Protein AF-A0A5E7RDW3-F1 (afdb_monomer)

Solvent-accessible surface area (backbone atoms only — not comparable to full-atom values): 5296 Å² total; per-residue (Å²): 134,85,87,75,74,39,66,42,80,42,85,51,100,92,41,82,45,80,42,73,25,91,58,25,62,64,52,50,47,54,63,64,30,70,66,47,47,52,49,52,52,51,50,49,51,49,48,72,73,43,74,89,52,56,71,68,58,51,48,52,52,48,45,73,70,48,59,57,48,62,72,76,68,56,76,73,81,75,79,78,72,81,78,130

Sequence (84 aa):
MQQVHLVEVFETEAGIEFCASEGAPSYLDLLQAPYSKALKQRAKWMADRFAGMETNQMRALIDSRIGRWTAEFGTEEAPKGISG

Foldseek 3Di:
DDDDCQWDWDQDPVGIDIDGDPCNVVVVCVCVPPVVVVVVVVVVVCCVVPVPPDPVRVVVVCCVVCVCVCVVVVDDDDPDPDDD

Structure (mmCIF, N/CA/C/O backbone):
data_AF-A0A5E7RDW3-F1
#
_entry.id   AF-A0A5E7RDW3-F1
#
loop_
_atom_site.group_PDB
_atom_site.id
_atom_site.type_symbol
_atom_site.label_atom_id
_atom_site.label_alt_id
_atom_site.label_comp_id
_atom_site.label_asym_id
_atom_site.label_entity_id
_atom_site.label_seq_id
_atom_site.pdbx_PDB_ins_code
_atom_site.Cartn_x
_atom_site.Cartn_y
_atom_site.Cartn_z
_atom_site.occupancy
_atom_site.B_iso_or_equiv
_atom_site.auth_seq_id
_atom_site.auth_comp_id
_atom_site.auth_asym_id
_atom_site.auth_atom_id
_atom_site.pdbx_PDB_model_num
ATOM 1 N N . MET A 1 1 ? 7.599 -7.219 15.769 1.00 44.50 1 MET A N 1
ATOM 2 C CA . MET A 1 1 ? 6.431 -6.609 15.098 1.00 44.50 1 MET A CA 1
ATOM 3 C C . MET A 1 1 ? 5.697 -5.789 16.141 1.00 44.50 1 MET A C 1
ATOM 5 O O . MET A 1 1 ? 5.428 -6.327 17.205 1.00 44.50 1 MET A O 1
ATOM 9 N N . GLN A 1 2 ? 5.473 -4.499 15.899 1.00 53.72 2 GLN A N 1
ATOM 10 C CA . GLN A 1 2 ? 4.744 -3.632 16.828 1.00 53.72 2 GLN A CA 1
ATOM 11 C C . GLN A 1 2 ? 3.264 -4.036 16.803 1.00 53.72 2 GLN A C 1
ATOM 13 O O . GLN A 1 2 ? 2.677 -4.100 15.724 1.00 53.72 2 GLN A O 1
ATOM 18 N N . GLN A 1 3 ? 2.683 -4.370 17.958 1.00 63.97 3 GLN A N 1
ATOM 19 C CA . GLN A 1 3 ? 1.241 -4.597 18.049 1.00 63.97 3 GLN A CA 1
ATOM 20 C C . GLN A 1 3 ? 0.537 -3.257 17.840 1.00 63.97 3 GLN A C 1
ATOM 22 O O . GLN A 1 3 ? 0.787 -2.294 18.561 1.00 63.97 3 GLN A O 1
ATOM 27 N N . VAL A 1 4 ? -0.299 -3.188 16.808 1.00 68.06 4 VAL A N 1
ATOM 28 C C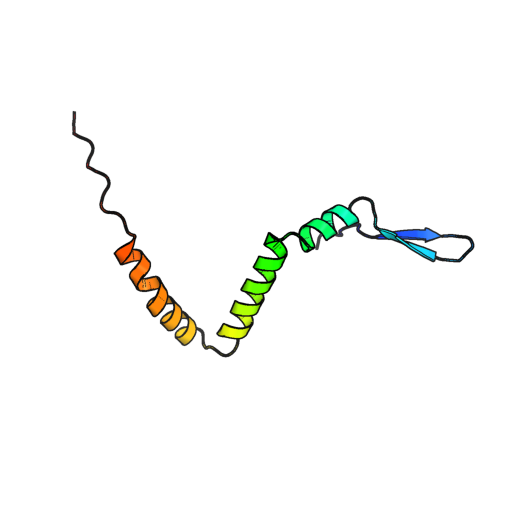A . VAL A 1 4 ? -1.104 -2.009 16.503 1.00 68.06 4 VAL A CA 1
ATOM 29 C C . VAL A 1 4 ? -2.505 -2.313 17.021 1.00 68.06 4 VAL A C 1
ATOM 31 O O . VAL A 1 4 ? -3.190 -3.181 16.482 1.00 68.06 4 VAL A O 1
ATOM 34 N N . HIS A 1 5 ? -2.899 -1.669 18.118 1.00 82.81 5 HIS A N 1
ATOM 35 C CA . HIS A 1 5 ? -4.212 -1.848 18.739 1.00 82.81 5 HIS A CA 1
ATOM 36 C C . HIS A 1 5 ? -5.282 -1.163 17.881 1.00 82.81 5 HIS A C 1
ATOM 38 O O . HIS A 1 5 ? -5.659 -0.034 18.164 1.00 82.81 5 HIS A O 1
ATOM 44 N N . LEU A 1 6 ? -5.707 -1.807 16.789 1.00 92.12 6 LEU A N 1
ATOM 45 C CA . LEU A 1 6 ? -6.700 -1.280 15.835 1.00 92.12 6 LEU A CA 1
ATOM 46 C C . LEU A 1 6 ? -8.123 -1.799 16.099 1.00 92.12 6 LEU A C 1
ATOM 48 O O . LEU A 1 6 ? -9.086 -1.297 15.528 1.00 92.12 6 LEU A O 1
ATOM 52 N N . VAL A 1 7 ? -8.263 -2.832 16.927 1.00 93.19 7 VAL A N 1
ATOM 53 C CA . VAL A 1 7 ? -9.551 -3.460 17.222 1.00 93.19 7 VAL A CA 1
ATOM 5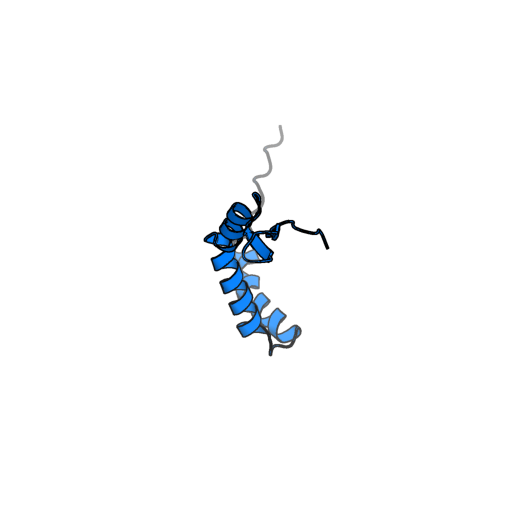4 C C . VAL A 1 7 ? -9.689 -3.614 18.727 1.00 93.19 7 VAL A C 1
ATOM 56 O O . VAL A 1 7 ? -8.768 -4.094 19.390 1.00 93.19 7 VAL A O 1
ATOM 59 N N . GLU A 1 8 ? -10.845 -3.213 19.233 1.00 93.31 8 GLU A N 1
ATOM 60 C CA . GLU A 1 8 ? -11.284 -3.395 20.611 1.00 93.31 8 GLU A CA 1
ATOM 61 C C . GLU A 1 8 ? -12.407 -4.431 20.662 1.00 93.31 8 GLU A C 1
ATOM 63 O O . GLU A 1 8 ? -13.142 -4.623 19.690 1.00 93.31 8 GLU A O 1
ATOM 68 N N . VAL A 1 9 ? -12.505 -5.125 21.795 1.00 93.50 9 VAL A N 1
ATOM 69 C CA . VAL A 1 9 ? -13.446 -6.226 22.011 1.00 93.50 9 VAL A CA 1
ATOM 70 C C . VAL A 1 9 ? -14.381 -5.853 23.151 1.00 93.50 9 VAL A C 1
ATOM 72 O O . VAL A 1 9 ? -13.914 -5.456 24.218 1.00 93.50 9 VAL A O 1
ATOM 75 N N . PHE A 1 10 ? -15.682 -6.014 22.927 1.00 93.31 10 PHE A N 1
ATOM 76 C CA . PHE A 1 10 ? -16.728 -5.691 23.890 1.00 93.31 10 PHE A CA 1
ATOM 77 C C . PHE A 1 10 ? -17.586 -6.923 24.158 1.00 93.31 10 PHE A C 1
ATOM 79 O O . PHE A 1 10 ? -18.051 -7.580 23.229 1.00 93.31 10 PHE A O 1
ATOM 86 N N . GLU A 1 11 ? -17.810 -7.234 25.430 1.00 95.31 11 GLU A N 1
ATOM 87 C CA . GLU A 1 11 ? -18.827 -8.202 25.834 1.00 95.31 11 GLU A CA 1
ATOM 88 C C . GLU A 1 11 ? -20.160 -7.469 25.996 1.00 95.31 11 GLU A C 1
ATOM 90 O O . GLU A 1 11 ? -20.260 -6.477 26.718 1.00 95.31 11 GLU A O 1
ATOM 95 N N . THR A 1 12 ? -21.182 -7.945 25.296 1.00 94.50 12 THR A N 1
ATOM 96 C CA . THR A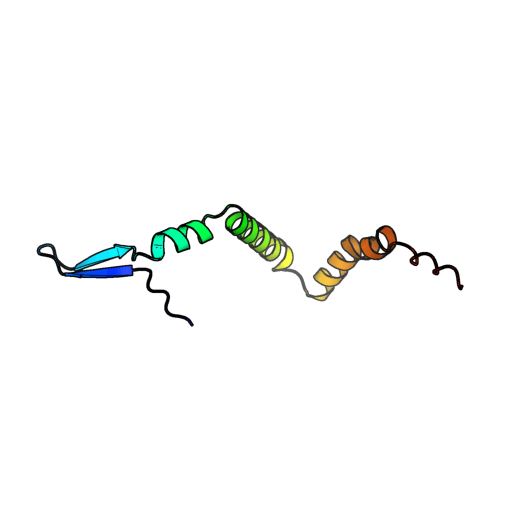 1 12 ? -22.519 -7.350 25.240 1.00 94.50 12 THR A CA 1
ATOM 97 C C . THR A 1 12 ? -23.579 -8.419 25.500 1.00 94.50 12 THR A C 1
ATOM 99 O O . THR A 1 12 ? -23.298 -9.619 25.468 1.00 94.50 12 THR A O 1
ATOM 102 N N . GLU A 1 13 ? -24.831 -8.006 25.707 1.00 94.19 13 GLU A N 1
ATOM 103 C CA . GLU A 1 13 ? -25.962 -8.939 25.845 1.00 94.19 13 GLU A CA 1
ATOM 104 C C . GLU A 1 13 ? -26.186 -9.803 24.588 1.00 94.19 13 GLU A C 1
ATOM 106 O O . GLU A 1 13 ? -26.742 -10.896 24.678 1.00 94.19 13 GLU A O 1
ATOM 111 N N . ALA A 1 14 ? -25.715 -9.346 23.422 1.00 92.31 14 ALA A N 1
ATOM 112 C CA . ALA A 1 14 ? -25.764 -10.082 22.160 1.00 92.31 14 ALA A CA 1
ATOM 113 C C . ALA A 1 14 ? -24.546 -11.006 21.936 1.00 92.31 14 ALA A C 1
ATOM 115 O O . ALA A 1 14 ? -24.495 -11.718 20.931 1.00 92.31 14 ALA A O 1
ATOM 116 N N . GLY A 1 15 ? -23.571 -11.018 22.853 1.00 94.81 15 GLY A N 1
ATOM 117 C CA . GLY A 1 15 ? -22.313 -11.756 22.732 1.00 94.81 15 GLY A CA 1
ATOM 118 C C . GLY A 1 15 ? -21.099 -10.833 22.597 1.00 94.81 15 GLY A C 1
ATOM 119 O O . GLY A 1 15 ? -21.063 -9.753 23.179 1.00 94.81 15 GLY A O 1
ATOM 120 N N . ILE A 1 16 ? -20.079 -11.269 21.855 1.00 96.12 16 ILE A N 1
ATOM 121 C CA . ILE A 1 16 ? -18.828 -10.514 21.680 1.00 96.12 16 ILE A CA 1
ATOM 122 C C . ILE A 1 16 ? -18.909 -9.639 20.424 1.00 96.12 16 ILE A C 1
ATOM 124 O O . ILE A 1 16 ? -19.123 -10.152 19.325 1.00 96.12 16 ILE A O 1
ATOM 128 N N . GLU A 1 17 ? -18.664 -8.340 20.578 1.00 95.88 17 GLU A N 1
ATOM 129 C CA . GLU A 1 17 ? -18.572 -7.363 19.492 1.00 95.88 17 GLU A CA 1
ATOM 130 C C . GLU A 1 17 ? -17.123 -6.890 19.286 1.00 95.88 17 GLU A C 1
ATOM 132 O O . GLU A 1 17 ? -16.339 -6.793 20.231 1.00 95.88 17 GLU A O 1
ATOM 137 N N . PHE A 1 18 ? -16.766 -6.586 18.033 1.00 93.69 18 PHE A N 1
ATOM 138 C CA . PHE A 1 18 ? -15.448 -6.073 17.647 1.00 93.69 18 PHE A CA 1
ATOM 139 C C . PHE A 1 18 ? -15.605 -4.699 17.007 1.00 93.69 18 PHE A C 1
ATOM 141 O O . PHE A 1 18 ? -16.243 -4.575 15.959 1.00 93.69 18 PHE A O 1
ATOM 148 N N . CYS A 1 19 ? -14.978 -3.684 17.593 1.00 91.88 19 CYS A N 1
ATOM 149 C CA . CYS A 1 19 ? -15.072 -2.311 17.107 1.00 91.88 19 CYS A CA 1
ATOM 150 C C . CYS A 1 19 ? -13.694 -1.759 16.750 1.00 91.88 19 CYS A C 1
ATOM 152 O O . CYS A 1 19 ? -12.667 -2.184 17.280 1.00 91.88 19 CYS A O 1
ATOM 154 N N . ALA A 1 20 ? -13.677 -0.796 15.829 1.00 92.62 20 ALA A N 1
ATOM 155 C CA . ALA A 1 20 ? -12.481 -0.026 15.529 1.00 92.62 20 ALA A CA 1
ATOM 156 C C . ALA A 1 20 ? -12.043 0.731 16.789 1.00 92.62 20 ALA A C 1
ATOM 158 O O . ALA A 1 20 ? -12.846 1.459 17.372 1.00 92.62 20 ALA A O 1
ATOM 159 N N . SER A 1 21 ? -10.784 0.564 17.191 1.00 93.00 21 SER A N 1
ATOM 160 C CA . SER A 1 21 ? -10.206 1.380 18.259 1.00 93.00 21 SER A CA 1
ATOM 161 C C . SER A 1 21 ? -10.070 2.838 17.813 1.00 93.00 21 SER A C 1
ATOM 163 O O . SER A 1 21 ? -10.150 3.153 16.621 1.00 93.00 21 SER A O 1
ATOM 165 N N . GLU A 1 22 ? -9.760 3.734 18.747 1.00 90.31 22 GLU A N 1
ATOM 166 C CA . GLU A 1 22 ? -9.520 5.154 18.452 1.00 90.31 22 GLU A CA 1
ATOM 167 C C . GLU A 1 22 ? -8.466 5.375 17.343 1.00 90.31 22 GLU A C 1
ATOM 169 O O . GLU A 1 22 ? -8.594 6.270 16.508 1.00 90.31 22 GLU A O 1
ATOM 174 N N . GLY A 1 23 ? -7.433 4.527 17.286 1.00 88.94 23 GLY A N 1
ATOM 175 C CA . GLY A 1 23 ? -6.354 4.632 16.298 1.00 88.94 23 GLY A CA 1
ATOM 176 C C . GLY A 1 23 ? -6.679 4.046 14.920 1.00 88.94 23 GLY A C 1
ATOM 177 O O . GLY A 1 23 ? -5.953 4.307 13.954 1.00 88.94 23 GLY A O 1
ATOM 178 N N . ALA A 1 24 ? -7.742 3.248 14.799 1.00 92.00 24 ALA A N 1
ATOM 179 C CA . ALA A 1 24 ? -8.057 2.543 13.561 1.00 92.00 24 ALA A CA 1
ATOM 180 C C . ALA A 1 24 ? -8.460 3.439 12.385 1.00 92.00 24 ALA A C 1
ATOM 182 O O . ALA A 1 24 ? -7.917 3.216 11.298 1.00 92.00 24 ALA A O 1
ATOM 183 N N . PRO A 1 25 ? -9.325 4.457 12.548 1.00 92.38 25 PRO A N 1
ATOM 184 C CA . PRO A 1 25 ? -9.700 5.342 11.448 1.00 92.38 25 PRO A CA 1
ATOM 185 C C . PRO A 1 25 ? -8.487 6.014 10.793 1.00 92.38 25 PRO A C 1
ATOM 187 O O . PRO A 1 25 ? -8.260 5.844 9.598 1.00 92.38 25 PRO A O 1
ATOM 190 N N . SER A 1 26 ? -7.626 6.655 11.589 1.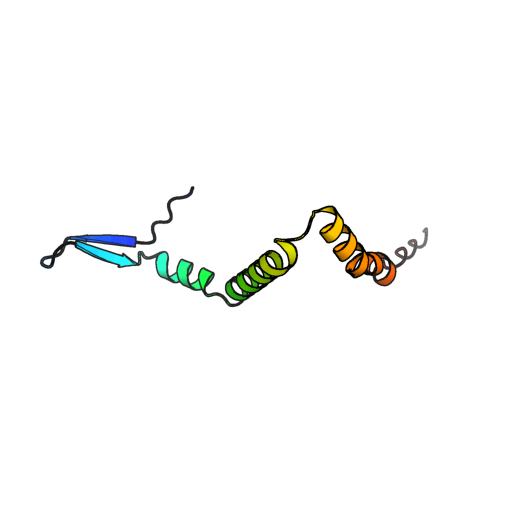00 91.06 26 SER A N 1
ATOM 191 C CA . SER A 1 26 ? -6.417 7.330 11.095 1.00 91.06 26 SER A CA 1
ATOM 192 C C . SER A 1 26 ? -5.462 6.375 10.371 1.00 91.06 26 SER A C 1
ATOM 194 O O . SER A 1 26 ? -4.862 6.724 9.354 1.00 91.06 26 SER A O 1
ATOM 196 N N . TYR A 1 27 ? -5.318 5.143 10.866 1.00 90.69 27 TYR A N 1
ATOM 197 C CA . TYR A 1 27 ? -4.500 4.129 10.202 1.00 90.69 27 TYR A CA 1
ATOM 198 C C . TYR A 1 27 ? -5.092 3.708 8.848 1.00 90.69 27 TYR A C 1
ATOM 200 O O . TYR A 1 27 ? -4.370 3.598 7.851 1.00 90.69 27 TYR A O 1
ATOM 208 N N . LEU A 1 28 ? -6.409 3.499 8.788 1.00 91.00 28 LEU A N 1
ATOM 209 C CA . LEU A 1 28 ? -7.111 3.181 7.546 1.00 91.00 28 LEU A CA 1
ATOM 210 C C . LEU A 1 28 ? -7.012 4.330 6.535 1.00 91.00 28 LEU A C 1
ATOM 212 O O . LEU A 1 28 ? -6.769 4.068 5.355 1.00 91.00 28 LEU A O 1
ATOM 216 N N . ASP A 1 29 ? -7.099 5.580 6.983 1.00 94.06 29 ASP A N 1
ATOM 217 C CA . ASP A 1 29 ? -6.928 6.756 6.129 1.00 94.06 29 ASP A CA 1
ATOM 218 C C . ASP A 1 29 ? -5.537 6.791 5.493 1.00 94.06 29 ASP A C 1
ATOM 220 O O . ASP A 1 29 ? -5.408 7.001 4.286 1.00 94.06 29 ASP A O 1
ATOM 224 N N . LEU A 1 30 ? -4.484 6.480 6.255 1.00 93.00 30 LEU A N 1
ATOM 225 C CA . LEU A 1 30 ? -3.125 6.373 5.715 1.00 93.00 30 LEU A CA 1
ATOM 226 C C . LEU A 1 30 ? -3.001 5.261 4.666 1.00 93.00 30 LEU A C 1
ATOM 228 O O . LEU A 1 30 ? -2.321 5.444 3.652 1.00 93.00 30 LEU A O 1
ATOM 232 N N . LEU A 1 31 ? -3.676 4.123 4.852 1.00 91.31 31 LEU A N 1
ATOM 233 C CA . LEU A 1 31 ? -3.710 3.053 3.847 1.00 91.31 31 LEU A CA 1
ATOM 234 C C . LEU A 1 31 ? -4.464 3.458 2.576 1.00 91.31 31 LEU A C 1
ATOM 236 O O . LEU A 1 31 ? -4.158 2.947 1.490 1.00 91.31 31 LEU A O 1
ATOM 240 N N . GLN A 1 32 ? -5.441 4.353 2.709 1.00 93.81 32 GLN A N 1
ATOM 241 C CA . GLN A 1 32 ? -6.266 4.845 1.613 1.00 93.81 32 GLN A CA 1
ATOM 242 C C . GLN A 1 32 ? -5.758 6.142 0.981 1.00 93.81 32 GLN A C 1
ATOM 244 O O . GLN A 1 32 ? -6.257 6.518 -0.089 1.00 93.81 32 GLN A O 1
ATOM 249 N N . ALA A 1 33 ? -4.761 6.781 1.593 1.00 96.94 33 ALA A N 1
ATOM 250 C CA . ALA A 1 33 ? -4.170 8.016 1.117 1.00 96.94 33 ALA A CA 1
ATOM 251 C C . ALA A 1 33 ? -3.751 7.881 -0.359 1.00 96.94 33 ALA A C 1
ATOM 253 O O . ALA A 1 33 ? -3.222 6.833 -0.761 1.00 96.94 33 ALA A O 1
ATOM 254 N N . PRO A 1 34 ? -3.939 8.930 -1.184 1.00 97.00 34 PRO A N 1
ATOM 255 C CA . PRO A 1 34 ? -3.597 8.886 -2.605 1.00 97.00 34 PRO A CA 1
ATOM 256 C C . PRO A 1 34 ? -2.159 8.421 -2.859 1.00 97.00 34 PRO A C 1
ATOM 258 O O . PRO A 1 34 ? -1.913 7.604 -3.746 1.00 97.00 34 PRO A O 1
ATOM 261 N N . TYR A 1 35 ? -1.221 8.876 -2.025 1.00 95.81 35 TYR A N 1
ATOM 262 C CA . TYR A 1 35 ? 0.178 8.467 -2.094 1.00 95.81 35 TYR A CA 1
ATOM 263 C C . TYR A 1 35 ? 0.365 6.962 -1.853 1.00 95.81 35 TYR A C 1
ATOM 265 O O . TYR A 1 35 ? 1.006 6.289 -2.657 1.00 95.81 35 TYR A O 1
ATOM 273 N N . SER A 1 36 ? -0.247 6.407 -0.803 1.00 96.56 36 SER A N 1
ATOM 274 C CA . SER A 1 36 ? -0.180 4.975 -0.477 1.00 96.56 36 SER A CA 1
ATOM 275 C C . SER A 1 36 ? -0.755 4.105 -1.596 1.00 96.56 36 SER A C 1
ATOM 277 O O . SER A 1 36 ? -0.181 3.070 -1.946 1.00 96.56 36 SER A O 1
ATOM 279 N N . LYS A 1 37 ? -1.859 4.540 -2.217 1.00 97.19 37 LYS A N 1
ATOM 280 C CA . LYS A 1 37 ? -2.446 3.866 -3.386 1.00 97.19 37 LYS A CA 1
ATOM 281 C C . LYS A 1 37 ? -1.503 3.905 -4.591 1.00 97.19 37 LYS A C 1
ATOM 283 O O . LYS A 1 37 ? -1.243 2.862 -5.191 1.00 97.19 37 LYS A O 1
ATOM 288 N N . ALA A 1 38 ? -0.943 5.071 -4.907 1.00 97.69 38 ALA A 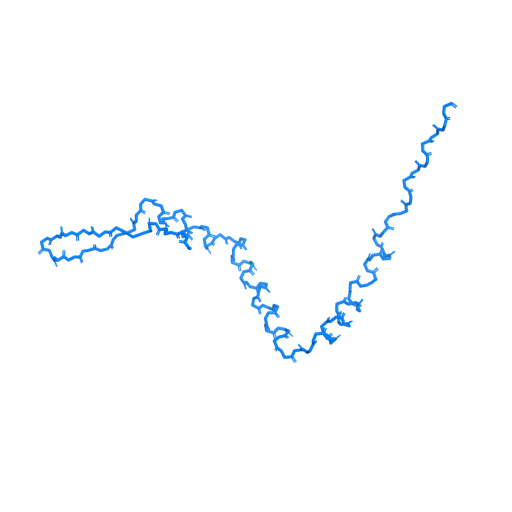N 1
ATOM 289 C CA . ALA A 1 38 ? 0.013 5.221 -6.002 1.00 97.69 38 ALA A CA 1
ATOM 290 C C . ALA A 1 38 ? 1.287 4.389 -5.771 1.00 97.69 38 ALA A C 1
ATOM 292 O O . ALA A 1 38 ? 1.807 3.771 -6.700 1.00 97.69 38 ALA A O 1
ATOM 293 N N . LEU A 1 39 ? 1.771 4.315 -4.529 1.00 97.00 39 LEU A N 1
ATOM 294 C CA . LEU A 1 39 ? 2.928 3.502 -4.168 1.00 97.00 39 LEU A CA 1
ATOM 295 C C . LEU A 1 39 ? 2.659 2.010 -4.396 1.00 97.00 39 LEU A C 1
ATOM 297 O O . LEU A 1 39 ? 3.481 1.336 -5.013 1.00 97.00 39 LEU A O 1
ATOM 301 N N . LYS A 1 40 ? 1.487 1.506 -3.986 1.00 96.56 40 LYS A N 1
ATOM 302 C CA . LYS A 1 40 ? 1.069 0.119 -4.260 1.00 96.56 40 LYS A CA 1
ATOM 303 C C . LYS A 1 40 ? 1.003 -0.175 -5.758 1.00 96.56 40 LYS A C 1
ATOM 305 O O . LYS A 1 40 ? 1.474 -1.223 -6.190 1.00 96.56 40 LYS A O 1
ATOM 310 N N . GLN A 1 41 ? 0.469 0.748 -6.558 1.00 97.44 41 GLN A N 1
ATOM 311 C CA . GLN A 1 41 ? 0.421 0.598 -8.017 1.00 97.44 41 GLN A CA 1
ATOM 312 C C . GLN A 1 41 ? 1.824 0.524 -8.633 1.00 97.44 41 GLN A C 1
ATOM 314 O O . GLN A 1 41 ? 2.084 -0.351 -9.455 1.00 97.44 41 GLN A O 1
ATOM 319 N N . ARG A 1 42 ? 2.751 1.388 -8.201 1.00 96.88 42 ARG A N 1
ATOM 320 C CA . ARG A 1 42 ? 4.153 1.365 -8.657 1.00 96.88 42 ARG A CA 1
ATOM 321 C C . ARG A 1 42 ? 4.867 0.083 -8.234 1.00 96.88 42 ARG A C 1
ATOM 323 O O . ARG A 1 42 ? 5.562 -0.513 -9.048 1.00 96.88 42 ARG A O 1
ATOM 330 N N . ALA A 1 43 ? 4.662 -0.365 -6.997 1.00 97.00 43 ALA A N 1
ATOM 331 C CA . ALA A 1 43 ? 5.209 -1.624 -6.498 1.00 97.00 43 ALA A CA 1
ATOM 332 C C . ALA A 1 43 ? 4.697 -2.821 -7.307 1.00 97.00 43 ALA A C 1
ATOM 334 O O . ALA A 1 43 ? 5.494 -3.656 -7.729 1.00 97.00 43 ALA A O 1
ATOM 335 N N . LYS A 1 44 ? 3.389 -2.861 -7.595 1.00 97.56 44 LYS A N 1
ATOM 336 C CA . LYS A 1 44 ? 2.798 -3.872 -8.474 1.00 97.56 44 LYS A CA 1
ATOM 337 C C . LYS A 1 44 ? 3.421 -3.831 -9.866 1.00 97.56 44 LYS A C 1
ATOM 339 O O . LYS A 1 44 ? 3.841 -4.867 -10.361 1.00 97.56 44 LYS A O 1
ATOM 344 N N . TRP A 1 45 ? 3.523 -2.649 -10.471 1.00 96.19 45 TRP A N 1
ATOM 345 C CA . TRP A 1 45 ? 4.147 -2.505 -11.783 1.00 96.19 45 TRP A CA 1
ATOM 346 C C . TRP A 1 45 ? 5.593 -3.018 -11.791 1.00 96.19 45 TRP A C 1
ATOM 348 O O . TRP A 1 45 ? 5.967 -3.738 -12.711 1.00 96.19 45 TRP A O 1
ATOM 358 N N . MET A 1 46 ? 6.393 -2.702 -10.765 1.00 94.62 46 MET A N 1
ATOM 359 C CA . MET A 1 46 ? 7.761 -3.218 -10.651 1.00 94.62 46 MET A CA 1
ATOM 360 C C . MET A 1 46 ? 7.769 -4.744 -10.549 1.00 94.62 46 MET A C 1
ATOM 362 O O . MET A 1 46 ? 8.490 -5.397 -11.297 1.00 94.62 46 MET A O 1
ATOM 366 N N . ALA A 1 47 ? 6.950 -5.317 -9.665 1.00 95.50 47 ALA A N 1
ATOM 367 C CA . ALA A 1 47 ? 6.859 -6.765 -9.516 1.00 95.50 47 ALA A CA 1
ATOM 368 C C . ALA A 1 47 ? 6.475 -7.431 -10.846 1.00 95.50 47 ALA A C 1
ATOM 370 O O . ALA A 1 47 ? 7.204 -8.291 -11.327 1.00 95.50 47 ALA A O 1
ATOM 371 N N . ASP A 1 48 ? 5.406 -6.968 -11.495 1.00 96.19 48 ASP A N 1
ATOM 372 C CA . ASP A 1 48 ? 4.933 -7.520 -12.767 1.00 96.19 48 ASP A CA 1
ATOM 373 C C . ASP A 1 48 ? 5.988 -7.377 -13.883 1.00 96.19 48 ASP A C 1
ATOM 375 O O . ASP A 1 48 ? 6.177 -8.284 -14.693 1.00 96.19 48 ASP A O 1
ATOM 379 N N . ARG A 1 49 ? 6.704 -6.244 -13.934 1.00 93.56 49 ARG A N 1
ATOM 380 C CA . ARG A 1 49 ? 7.701 -5.962 -14.976 1.00 93.56 49 ARG A CA 1
ATOM 381 C C . ARG A 1 49 ? 8.957 -6.817 -14.840 1.00 93.56 49 ARG A C 1
ATOM 383 O O . ARG A 1 49 ? 9.547 -7.171 -15.864 1.00 93.56 49 ARG A O 1
ATOM 390 N N . PHE A 1 50 ? 9.383 -7.079 -13.607 1.00 94.19 50 PHE A N 1
ATOM 391 C CA . PHE A 1 50 ? 10.698 -7.637 -13.308 1.00 94.19 50 PHE A CA 1
ATOM 392 C C . PHE A 1 50 ? 10.675 -9.068 -12.752 1.00 94.19 50 PHE A C 1
ATOM 394 O O . PHE A 1 50 ? 11.734 -9.682 -12.707 1.00 94.19 50 PHE A O 1
ATOM 401 N N . ALA A 1 51 ? 9.519 -9.628 -12.374 1.00 93.56 51 ALA A N 1
ATOM 402 C CA . ALA A 1 51 ? 9.426 -10.954 -11.740 1.00 93.56 51 ALA A CA 1
ATOM 403 C C . ALA A 1 51 ? 10.081 -12.098 -12.536 1.00 93.56 51 ALA A C 1
ATOM 405 O O . ALA A 1 51 ? 10.536 -13.066 -11.938 1.00 93.56 51 ALA A O 1
ATOM 406 N N . GLY A 1 52 ? 10.122 -11.998 -13.867 1.00 93.31 52 GLY A N 1
ATOM 407 C CA . GLY A 1 52 ? 10.746 -12.992 -14.748 1.00 93.31 52 GLY A CA 1
ATOM 408 C C . GLY A 1 52 ? 12.112 -12.588 -15.304 1.00 93.31 52 GLY A C 1
ATOM 409 O O . GLY A 1 52 ? 12.566 -13.205 -16.262 1.00 93.31 52 GLY A O 1
ATOM 410 N N . MET A 1 53 ? 12.728 -11.518 -14.794 1.00 95.50 53 MET A N 1
ATOM 411 C CA . MET A 1 53 ? 14.026 -11.044 -15.273 1.00 95.50 53 MET A CA 1
ATOM 412 C C . MET A 1 53 ? 15.155 -11.494 -14.364 1.00 95.50 53 MET A C 1
ATOM 414 O O . MET A 1 53 ? 15.105 -11.307 -13.150 1.00 95.50 53 MET A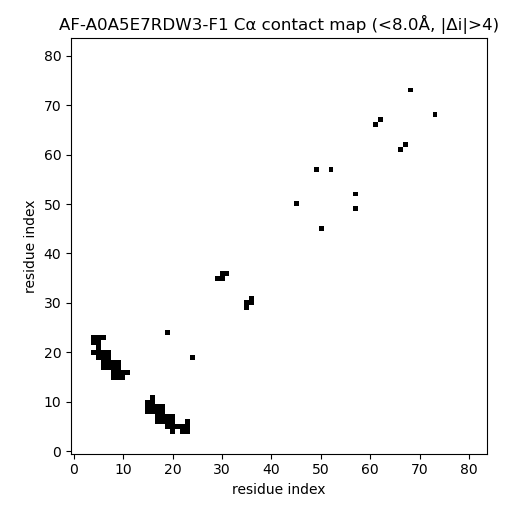 O 1
ATOM 418 N N . GLU A 1 54 ? 16.233 -11.959 -14.983 1.00 94.88 54 GLU A N 1
ATOM 419 C CA . GLU A 1 54 ? 17.495 -12.134 -14.284 1.00 94.88 54 GLU A CA 1
ATOM 420 C C . GLU A 1 54 ? 18.100 -10.773 -13.913 1.00 94.88 54 GLU A C 1
ATOM 422 O O . GLU A 1 54 ? 17.920 -9.756 -14.595 1.00 94.88 54 GLU A O 1
ATOM 427 N N . THR A 1 55 ? 18.874 -10.749 -12.828 1.00 93.00 55 THR A N 1
ATOM 428 C CA . THR A 1 55 ? 19.467 -9.511 -12.288 1.00 93.00 55 THR A CA 1
ATOM 429 C C . THR A 1 55 ? 20.299 -8.750 -13.334 1.00 93.00 55 THR A C 1
ATOM 431 O O . THR A 1 55 ? 20.288 -7.518 -13.374 1.00 93.00 55 THR A O 1
ATOM 434 N N . ASN A 1 56 ? 21.014 -9.461 -14.210 1.00 94.75 56 ASN A N 1
ATOM 435 C CA . ASN A 1 56 ? 21.815 -8.855 -15.280 1.00 94.75 56 ASN A CA 1
ATOM 436 C C . ASN A 1 56 ? 20.949 -8.172 -16.357 1.00 94.75 56 ASN A C 1
ATOM 438 O O . ASN A 1 56 ? 21.302 -7.090 -16.823 1.00 94.75 56 ASN A O 1
ATOM 442 N N . GLN A 1 57 ? 19.803 -8.757 -16.713 1.00 93.88 57 GLN A N 1
ATOM 443 C CA . GLN A 1 57 ? 18.845 -8.191 -17.664 1.00 93.88 57 GLN A CA 1
ATOM 444 C C . GLN A 1 57 ? 18.180 -6.937 -17.092 1.00 93.88 57 GLN A C 1
ATOM 446 O O . GLN A 1 57 ? 18.044 -5.934 -17.792 1.00 93.88 57 GLN A O 1
ATOM 451 N N . MET A 1 58 ? 17.823 -6.969 -15.804 1.00 91.56 58 MET A N 1
ATOM 452 C CA . MET A 1 58 ? 17.315 -5.800 -15.086 1.00 91.56 58 MET A CA 1
ATOM 453 C C . MET A 1 58 ? 18.341 -4.660 -15.091 1.00 91.56 58 MET A C 1
ATOM 455 O O . MET A 1 58 ? 17.993 -3.534 -15.446 1.00 91.56 58 MET A O 1
ATOM 459 N N . ARG A 1 59 ? 19.606 -4.949 -14.754 1.00 89.50 59 ARG A N 1
ATOM 460 C CA . ARG A 1 59 ? 20.694 -3.958 -14.755 1.00 89.50 59 ARG A CA 1
ATOM 461 C C . ARG A 1 59 ? 20.894 -3.337 -16.135 1.00 89.50 59 ARG A C 1
ATOM 463 O O . ARG A 1 59 ? 20.853 -2.119 -16.251 1.00 89.50 59 ARG A O 1
ATOM 470 N N . ALA A 1 60 ? 21.008 -4.159 -17.177 1.00 91.25 60 ALA A N 1
ATOM 471 C CA . ALA A 1 60 ? 21.174 -3.673 -18.546 1.00 91.25 60 ALA A CA 1
ATOM 472 C C . ALA A 1 60 ? 20.000 -2.783 -18.997 1.00 91.25 60 ALA A C 1
ATOM 474 O O . ALA A 1 60 ? 20.206 -1.757 -19.646 1.00 91.25 60 ALA A O 1
ATOM 475 N N . LEU A 1 61 ? 18.763 -3.138 -18.625 1.00 89.12 61 LEU A N 1
ATOM 476 C CA . LEU A 1 61 ? 17.588 -2.320 -18.920 1.00 89.12 61 LEU A CA 1
ATOM 477 C C . LEU A 1 61 ? 17.646 -0.966 -18.201 1.00 89.12 61 LEU A C 1
ATOM 479 O O . LEU A 1 61 ? 17.388 0.059 -18.833 1.00 89.12 61 LEU A O 1
ATOM 483 N N . ILE A 1 62 ? 17.983 -0.954 -16.910 1.00 87.44 62 ILE A N 1
ATOM 484 C CA . ILE A 1 62 ? 18.119 0.275 -16.119 1.00 87.44 62 ILE A CA 1
ATOM 485 C C . ILE A 1 62 ? 19.217 1.163 -16.709 1.00 87.44 62 ILE A C 1
ATOM 487 O O . ILE A 1 62 ? 18.953 2.330 -16.992 1.00 87.44 62 ILE A O 1
ATOM 491 N N . ASP A 1 63 ? 20.394 0.606 -16.992 1.00 87.75 63 ASP A N 1
ATOM 492 C CA . ASP A 1 63 ? 21.521 1.337 -17.579 1.00 87.75 63 ASP A CA 1
ATOM 493 C C . ASP A 1 63 ? 21.157 1.921 -18.952 1.00 87.75 63 ASP A C 1
ATOM 495 O O . ASP A 1 63 ? 21.474 3.072 -19.243 1.00 87.75 63 ASP A O 1
ATOM 499 N N . SER A 1 64 ? 20.400 1.193 -19.781 1.00 85.88 64 SER A N 1
ATOM 500 C CA . SER A 1 64 ? 19.958 1.701 -21.089 1.00 85.88 64 SER A CA 1
ATOM 501 C C . SER A 1 64 ? 18.993 2.893 -21.003 1.00 85.88 64 SER A C 1
ATOM 503 O O . SER A 1 64 ? 18.933 3.705 -21.925 1.00 85.88 64 SER A O 1
ATOM 505 N N . ARG A 1 65 ? 18.216 2.992 -19.916 1.00 81.12 65 ARG A N 1
ATOM 506 C CA . ARG A 1 65 ? 17.163 4.005 -19.729 1.00 81.12 65 ARG A CA 1
ATOM 507 C C . ARG A 1 65 ? 17.635 5.196 -18.901 1.00 81.12 65 ARG A C 1
ATOM 509 O O . ARG A 1 65 ? 17.239 6.318 -19.187 1.00 81.12 65 ARG A O 1
ATOM 516 N N . ILE A 1 66 ? 18.446 4.940 -17.878 1.00 77.00 66 ILE A N 1
ATOM 517 C CA . ILE A 1 66 ? 18.890 5.919 -16.878 1.00 77.00 66 ILE A CA 1
ATOM 518 C C . ILE A 1 66 ? 20.371 6.264 -17.053 1.00 77.00 66 ILE A C 1
ATOM 520 O O . ILE A 1 66 ? 20.777 7.361 -16.696 1.00 77.00 66 ILE A O 1
ATOM 524 N N . GLY A 1 67 ? 21.189 5.403 -17.661 1.00 66.00 67 GLY A N 1
ATOM 525 C CA . GLY A 1 67 ? 22.624 5.660 -17.834 1.00 66.00 67 GLY A CA 1
ATOM 526 C C . GLY A 1 67 ? 22.956 6.903 -18.671 1.00 66.00 67 GLY A C 1
ATOM 527 O O . GLY A 1 67 ? 24.055 7.431 -18.553 1.00 66.00 67 GLY A O 1
ATOM 528 N N . ARG A 1 68 ? 22.013 7.417 -19.477 1.00 60.41 68 ARG A N 1
ATOM 529 C CA . ARG A 1 68 ? 22.148 8.723 -20.157 1.00 60.41 68 ARG A CA 1
ATOM 530 C C . ARG A 1 68 ? 21.707 9.916 -19.306 1.00 60.41 68 ARG A C 1
ATOM 532 O O . ARG A 1 68 ? 22.140 11.030 -19.563 1.00 60.41 68 ARG A O 1
ATOM 539 N N . TRP A 1 69 ? 20.907 9.690 -18.265 1.00 62.34 69 TRP A N 1
ATOM 540 C CA . TRP A 1 69 ? 20.400 10.739 -17.376 1.00 62.34 69 TRP A CA 1
ATOM 541 C C . TRP A 1 69 ? 21.548 11.464 -16.666 1.00 62.34 69 TRP A C 1
ATOM 543 O O . TRP A 1 69 ? 21.567 12.689 -16.611 1.00 62.34 69 TRP A O 1
ATOM 553 N N . THR A 1 70 ? 22.541 10.735 -16.153 1.00 61.09 70 THR A N 1
ATOM 554 C CA . THR A 1 70 ? 23.698 11.339 -15.469 1.00 61.09 70 THR A CA 1
ATOM 555 C C . THR A 1 70 ? 24.574 12.175 -16.403 1.00 61.09 70 THR A C 1
ATOM 557 O O . THR A 1 70 ? 25.165 13.147 -15.947 1.00 61.09 70 THR A O 1
ATOM 560 N N . ALA A 1 71 ? 24.629 11.839 -17.695 1.00 63.56 71 ALA A N 1
ATOM 561 C CA . ALA A 1 71 ? 25.344 12.620 -18.704 1.00 63.56 71 ALA A CA 1
ATOM 562 C C . ALA A 1 71 ? 24.562 13.867 -19.159 1.00 63.56 71 ALA A C 1
ATO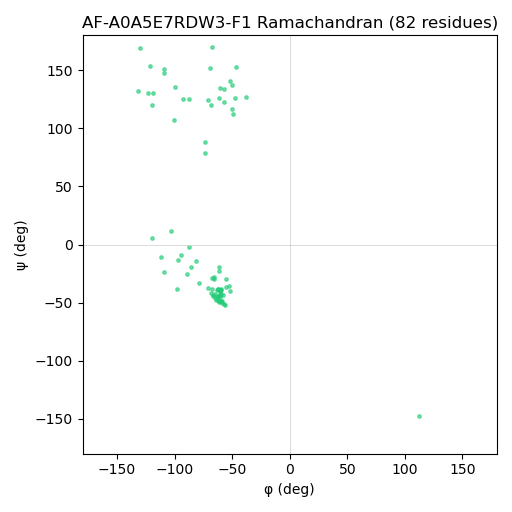M 564 O O . ALA A 1 71 ? 25.171 14.884 -19.465 1.00 63.56 71 ALA A O 1
ATOM 565 N N . GLU A 1 72 ? 23.228 13.802 -19.195 1.00 60.91 72 GLU A N 1
ATOM 566 C CA . GLU A 1 72 ? 22.366 14.894 -19.679 1.00 60.91 72 GLU A CA 1
ATOM 567 C C . GLU A 1 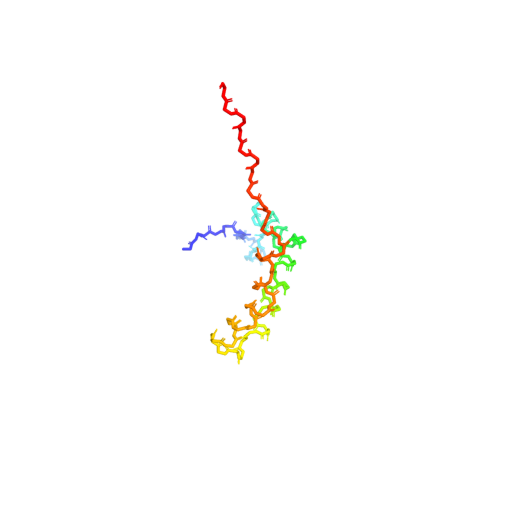72 ? 21.964 15.898 -18.581 1.00 60.91 72 GLU A C 1
ATOM 569 O O . GLU A 1 72 ? 21.700 17.059 -18.880 1.00 60.91 72 GLU A O 1
ATOM 574 N N . PHE A 1 73 ? 21.942 15.481 -17.310 1.00 66.12 73 PHE A N 1
ATOM 575 C CA . PHE A 1 73 ? 21.549 16.318 -16.163 1.00 66.12 73 PHE A CA 1
ATOM 576 C C . PHE A 1 73 ? 22.661 16.499 -15.117 1.00 66.12 73 PHE A C 1
ATOM 578 O O . PHE A 1 73 ? 22.425 17.084 -14.059 1.00 66.12 73 PHE A O 1
ATOM 585 N N . GLY A 1 74 ? 23.871 16.002 -15.388 1.00 59.69 74 GLY A N 1
ATOM 586 C CA . GLY A 1 74 ? 25.066 16.325 -14.613 1.00 59.69 74 GLY A CA 1
ATOM 587 C C . GLY A 1 74 ? 25.513 17.746 -14.936 1.00 59.69 74 GLY A C 1
ATOM 588 O O . GLY A 1 74 ? 26.283 17.958 -15.864 1.00 59.69 74 GLY A O 1
ATOM 589 N N . THR A 1 75 ? 24.984 18.728 -14.210 1.00 58.44 75 THR A N 1
ATOM 590 C CA . THR A 1 75 ? 25.375 20.135 -14.349 1.00 58.44 75 THR A CA 1
ATOM 591 C C . THR A 1 75 ? 26.875 20.324 -14.124 1.00 58.44 75 THR A C 1
ATOM 593 O O . THR A 1 75 ? 27.432 19.797 -13.158 1.00 58.44 75 THR A O 1
ATOM 596 N N . GLU A 1 76 ? 27.475 21.097 -15.032 1.00 59.88 76 GLU A N 1
ATOM 597 C CA . GLU A 1 76 ? 28.854 21.586 -15.053 1.00 59.88 76 GLU A CA 1
ATOM 598 C C . GLU A 1 76 ? 29.315 22.170 -13.709 1.00 59.88 76 GLU A C 1
ATOM 600 O O . GLU A 1 76 ? 28.515 22.658 -12.906 1.00 59.88 76 GLU A O 1
ATOM 605 N N . GLU A 1 77 ? 30.634 22.106 -13.488 1.00 55.88 77 GLU A N 1
ATOM 606 C CA . GLU A 1 77 ? 31.350 22.672 -12.344 1.00 55.88 77 GLU A CA 1
ATOM 607 C C . GLU A 1 77 ? 30.773 24.031 -11.917 1.00 55.88 77 GLU A C 1
ATOM 609 O O . GLU A 1 77 ? 30.673 24.965 -12.715 1.00 55.88 77 GLU A O 1
ATOM 614 N N . ALA A 1 78 ? 30.432 24.157 -10.630 1.00 54.59 78 ALA A N 1
ATOM 615 C CA . ALA A 1 78 ? 30.115 25.448 -10.033 1.00 54.59 78 ALA A CA 1
ATOM 616 C C . ALA A 1 78 ? 31.234 26.458 -10.367 1.00 54.59 78 ALA A C 1
ATOM 618 O O . ALA A 1 78 ? 32.414 26.092 -10.290 1.00 54.59 78 ALA A O 1
ATOM 619 N N . PRO A 1 79 ? 30.908 27.715 -10.727 1.00 52.12 79 PRO A N 1
ATOM 620 C CA . PRO A 1 79 ? 31.916 28.690 -11.113 1.00 52.12 79 PRO A CA 1
ATOM 621 C C . PRO A 1 79 ? 32.917 28.837 -9.968 1.00 52.12 79 PRO A C 1
ATOM 623 O O . PRO A 1 79 ? 32.529 29.132 -8.835 1.00 52.12 79 PRO A O 1
ATOM 626 N N . LYS A 1 80 ? 34.203 28.593 -10.264 1.00 53.66 80 LYS A N 1
ATOM 627 C CA . LYS A 1 80 ? 35.307 28.828 -9.329 1.00 53.66 80 LYS A CA 1
ATOM 628 C C . LYS A 1 80 ? 35.143 30.235 -8.774 1.00 53.66 80 LYS A C 1
ATOM 630 O O . LYS A 1 80 ? 35.253 31.209 -9.518 1.00 53.66 80 LYS A O 1
ATOM 635 N N . GLY A 1 81 ? 34.838 30.311 -7.479 1.00 46.94 81 GLY A N 1
ATOM 636 C CA . GLY A 1 81 ? 34.784 31.562 -6.745 1.00 46.94 81 GLY A CA 1
ATOM 637 C C . GLY A 1 81 ? 36.035 32.367 -7.065 1.00 46.94 81 GLY A C 1
ATOM 638 O O . GLY A 1 81 ? 37.153 31.853 -6.978 1.00 46.94 81 GLY A O 1
ATOM 639 N N . ILE A 1 82 ? 35.813 33.600 -7.507 1.00 50.44 82 ILE A N 1
ATOM 640 C CA . ILE A 1 82 ? 36.848 34.595 -7.747 1.00 50.44 82 ILE A CA 1
ATOM 641 C C . ILE A 1 82 ? 37.713 34.640 -6.485 1.00 50.44 82 ILE A C 1
ATOM 643 O O . ILE A 1 82 ? 37.221 34.897 -5.386 1.00 50.44 82 ILE A O 1
ATOM 647 N N . SER A 1 83 ? 38.981 34.276 -6.656 1.00 49.47 83 SER A N 1
ATOM 648 C CA . SER A 1 83 ? 40.015 34.398 -5.635 1.00 49.47 83 SER A CA 1
ATOM 649 C C . SER A 1 83 ? 40.151 35.878 -5.278 1.00 49.47 83 SER A C 1
ATOM 651 O O . SER A 1 83 ? 40.108 36.714 -6.182 1.00 49.47 83 SER A O 1
ATOM 653 N N . GLY A 1 84 ? 40.209 36.171 -3.976 1.00 40.94 84 GLY A N 1
ATOM 654 C CA . GLY A 1 84 ? 40.266 37.532 -3.435 1.00 40.94 84 GLY A CA 1
ATOM 655 C C . GLY A 1 84 ? 41.552 38.293 -3.720 1.00 40.94 84 GLY A C 1
ATOM 656 O O . GLY A 1 84 ? 42.432 37.763 -4.434 1.00 40.94 84 GLY A O 1
#

Mean predicted aligned error: 11.25 Å

Radius of gyration: 25.31 Å; Cα contacts (8 Å, |Δi|>4): 39; chains: 1; bounding box: 66×50×47 Å

Organism: Pseudomonas fluorescens (NCBI:txid294)

Secondary structure (DSSP, 8-state):
------EEEEEETTEEEEEE-TTHHHHHHHHHSHHHHHHHHHHHHHHHHHTT--HHHHHHHHHHHHTTHHHHH-------PPP-

InterPro domains:
  IPR046904 ABC-three component system, Middle Component 2 [PF20288] (1-72)

pLDDT: mean 83.54, std 16.61, range [40.94, 97.69]

Nearest PDB 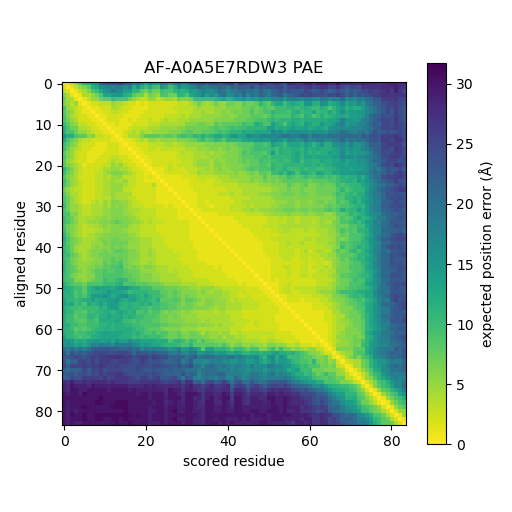structures (foldseek):
  4b0n-assembly1_B  TM=4.607E-01  e=1.111E+00  Ectocarpus siliculosus
  1t6s-assembly1_A  TM=2.868E-01  e=1.637E+00  Chlorobaculum tepidum TLS
  5wx4-assembly1_A  TM=3.414E-01  e=3.328E+00  Tetradium ruticarpum
  5wx7-assembly2_C  TM=2.188E-01  e=1.438E+00  Tetradium ruticarpum